Protein AF-A0A819VFR8-F1 (afdb_monomer_lite)

Structure (mmCIF, N/CA/C/O backbone):
data_AF-A0A819VFR8-F1
#
_entry.id   AF-A0A819VFR8-F1
#
loop_
_atom_site.group_PDB
_atom_site.id
_atom_site.type_symbol
_atom_site.label_atom_id
_atom_site.label_alt_id
_atom_site.label_comp_id
_atom_site.label_asym_id
_atom_site.label_entity_id
_atom_site.label_seq_id
_atom_site.pdbx_PDB_ins_code
_atom_site.Cartn_x
_atom_site.Cartn_y
_atom_site.Cartn_z
_atom_site.occupancy
_atom_site.B_iso_or_equiv
_atom_site.auth_seq_id
_atom_site.auth_comp_id
_atom_site.auth_asym_id
_atom_site.auth_atom_id
_atom_site.pdbx_PDB_model_num
ATOM 1 N N . MET A 1 1 ? 20.669 6.603 -33.323 1.00 50.25 1 MET A N 1
ATOM 2 C CA . MET A 1 1 ? 19.531 7.441 -32.879 1.00 50.25 1 MET A CA 1
ATOM 3 C C . MET A 1 1 ? 18.190 6.701 -32.951 1.00 50.25 1 MET A C 1
ATOM 5 O O . MET A 1 1 ? 17.526 6.634 -31.930 1.00 50.25 1 MET A O 1
ATOM 9 N N . ALA A 1 2 ? 17.820 6.056 -34.067 1.00 54.38 2 ALA A N 1
ATOM 10 C CA . ALA A 1 2 ? 16.527 5.357 -34.208 1.00 54.38 2 ALA A CA 1
ATOM 11 C C . ALA A 1 2 ? 16.283 4.180 -33.230 1.00 54.38 2 ALA A C 1
ATOM 13 O O . ALA A 1 2 ? 15.185 4.052 -32.701 1.00 54.38 2 ALA A O 1
ATOM 14 N N . MET A 1 3 ? 17.301 3.363 -32.922 1.00 46.06 3 MET A N 1
ATOM 15 C CA . MET A 1 3 ? 17.165 2.220 -31.996 1.00 46.06 3 MET A CA 1
ATOM 16 C C . MET A 1 3 ? 16.860 2.650 -30.550 1.00 46.06 3 MET A C 1
ATOM 18 O O . MET A 1 3 ? 16.042 2.022 -29.891 1.00 46.06 3 MET A O 1
ATOM 22 N N . LYS A 1 4 ? 17.452 3.760 -30.085 1.00 55.34 4 LYS A N 1
ATOM 23 C CA . LYS A 1 4 ? 17.203 4.309 -28.740 1.00 55.34 4 LYS A CA 1
ATOM 24 C C . LYS A 1 4 ? 15.800 4.914 -28.623 1.00 55.34 4 LYS A C 1
ATOM 26 O O . LYS A 1 4 ? 15.138 4.721 -27.615 1.00 55.34 4 LYS A O 1
ATOM 31 N N . VAL A 1 5 ? 15.322 5.594 -29.669 1.00 58.22 5 VAL A N 1
ATOM 32 C CA . VAL A 1 5 ? 13.949 6.133 -29.716 1.00 58.22 5 VAL A CA 1
ATOM 33 C C . VAL A 1 5 ? 12.922 5.002 -29.750 1.00 58.22 5 VAL A C 1
ATOM 35 O O . VAL A 1 5 ? 11.939 5.048 -29.019 1.00 58.22 5 VAL A O 1
ATOM 38 N N . TRP A 1 6 ? 13.168 3.957 -30.545 1.00 55.09 6 TRP A N 1
ATOM 39 C CA . TRP A 1 6 ? 12.298 2.782 -30.587 1.00 55.09 6 TRP A CA 1
ATOM 40 C C . TRP A 1 6 ? 12.265 2.046 -29.245 1.00 55.09 6 TRP A C 1
ATOM 42 O O . TRP A 1 6 ? 11.181 1.735 -28.768 1.00 55.09 6 TRP A O 1
ATOM 52 N N . GLN A 1 7 ? 13.418 1.852 -28.597 1.00 59.94 7 GLN A N 1
ATOM 53 C CA . GLN A 1 7 ? 13.489 1.275 -27.253 1.00 59.94 7 GLN A CA 1
ATOM 54 C C . GLN A 1 7 ? 12.722 2.108 -26.227 1.00 59.94 7 GLN A C 1
ATOM 56 O O . GLN A 1 7 ? 11.985 1.530 -25.446 1.00 59.94 7 GLN A O 1
ATOM 61 N N . LEU A 1 8 ? 12.823 3.440 -26.257 1.00 62.16 8 LEU A N 1
ATOM 62 C CA . LEU A 1 8 ? 12.088 4.311 -25.335 1.00 62.16 8 LEU A CA 1
ATOM 63 C C . LEU A 1 8 ? 10.571 4.261 -25.564 1.00 62.16 8 LEU A C 1
ATOM 65 O O . LEU A 1 8 ? 9.818 4.115 -24.608 1.00 62.16 8 LEU A O 1
ATOM 69 N N . VAL A 1 9 ? 10.107 4.330 -26.815 1.00 63.97 9 VAL A N 1
ATOM 70 C CA . VAL A 1 9 ? 8.666 4.297 -27.135 1.00 63.97 9 VAL A CA 1
ATOM 71 C C . VAL A 1 9 ? 8.066 2.908 -26.892 1.00 63.97 9 VAL A C 1
ATOM 73 O O . VAL A 1 9 ? 6.947 2.789 -26.390 1.00 63.97 9 VAL A O 1
ATOM 76 N N . PHE A 1 10 ? 8.804 1.849 -27.234 1.00 68.44 10 PHE A N 1
ATOM 77 C CA . PHE A 1 10 ? 8.409 0.471 -26.955 1.00 68.44 10 PHE A CA 1
ATOM 78 C C . PHE A 1 10 ? 8.369 0.216 -25.449 1.00 68.44 10 PHE A C 1
ATOM 80 O O . PHE A 1 10 ? 7.366 -0.285 -24.945 1.00 68.44 10 PHE A O 1
ATOM 87 N N . PHE A 1 11 ? 9.413 0.640 -24.732 1.00 71.19 11 PHE A N 1
ATOM 88 C CA . PHE A 1 11 ? 9.480 0.551 -23.281 1.00 71.19 11 PHE A CA 1
ATOM 89 C C . PHE A 1 11 ? 8.323 1.297 -22.627 1.00 71.19 11 PHE A C 1
ATOM 91 O O . PHE A 1 11 ? 7.649 0.698 -21.814 1.00 71.19 11 PHE A O 1
ATOM 98 N N . GLN A 1 12 ? 8.012 2.532 -23.028 1.00 71.44 12 GLN A N 1
ATOM 99 C CA . GLN A 1 12 ? 6.891 3.296 -22.461 1.00 71.44 12 GLN A CA 1
ATOM 100 C C . GLN A 1 12 ? 5.532 2.603 -22.612 1.00 71.44 12 GLN A C 1
ATOM 102 O O . GLN A 1 12 ? 4.697 2.647 -21.709 1.00 71.44 12 GLN A O 1
ATOM 107 N N . ARG A 1 13 ? 5.273 1.976 -23.766 1.00 73.19 13 ARG A N 1
ATOM 108 C CA . ARG A 1 13 ? 4.013 1.246 -23.976 1.00 73.19 13 ARG A CA 1
ATOM 109 C C . ARG A 1 13 ? 3.973 -0.055 -23.184 1.00 73.19 13 ARG A C 1
ATOM 111 O O . ARG A 1 13 ? 2.934 -0.372 -22.607 1.00 73.19 13 ARG A O 1
ATOM 118 N N . LEU A 1 14 ? 5.082 -0.792 -23.171 1.00 79.75 14 LEU A N 1
ATOM 119 C CA . LEU A 1 14 ? 5.189 -2.061 -22.463 1.00 79.75 14 LEU A CA 1
ATOM 120 C C . LEU A 1 14 ? 5.171 -1.854 -20.943 1.00 79.75 14 LEU A C 1
ATOM 122 O O . LEU A 1 14 ? 4.430 -2.545 -20.255 1.00 79.75 14 LEU A O 1
ATOM 126 N N . SER A 1 15 ? 5.907 -0.865 -20.433 1.00 83.12 15 SER A N 1
ATOM 127 C CA . SER A 1 15 ? 5.997 -0.537 -19.009 1.00 83.12 15 SER A CA 1
ATOM 128 C C . SER A 1 15 ? 4.632 -0.197 -18.439 1.00 83.12 15 SER A C 1
ATOM 130 O O . SER A 1 15 ? 4.258 -0.725 -17.404 1.00 83.12 15 SER A O 1
ATOM 132 N N . ARG A 1 16 ? 3.808 0.572 -19.160 1.00 86.38 16 ARG A N 1
ATOM 133 C CA . ARG A 1 16 ? 2.444 0.862 -18.706 1.00 86.38 16 ARG A CA 1
ATOM 134 C C . ARG A 1 16 ? 1.610 -0.406 -18.503 1.00 86.38 16 ARG A C 1
ATOM 136 O O . ARG A 1 16 ? 0.923 -0.525 -17.495 1.00 86.38 16 ARG A O 1
ATOM 143 N N . GLN A 1 17 ? 1.641 -1.343 -19.451 1.00 90.06 17 GLN A N 1
ATOM 144 C CA . GLN A 1 17 ? 0.874 -2.589 -19.335 1.00 90.06 17 GLN A CA 1
ATOM 145 C C . GLN A 1 17 ? 1.430 -3.491 -18.233 1.00 90.06 17 GLN A C 1
ATOM 147 O O . GLN A 1 17 ? 0.664 -4.037 -17.446 1.00 90.06 17 GLN A O 1
ATOM 152 N N . VAL A 1 18 ? 2.754 -3.612 -18.154 1.00 91.00 18 VAL A N 1
ATOM 153 C CA . VAL A 1 18 ? 3.428 -4.435 -17.148 1.00 91.00 18 VAL A CA 1
ATOM 154 C C . VAL A 1 18 ? 3.194 -3.877 -15.743 1.00 91.00 18 VAL A C 1
ATOM 156 O O . VAL A 1 18 ? 2.813 -4.639 -14.860 1.00 91.00 18 VAL A O 1
ATOM 159 N N . THR A 1 19 ? 3.310 -2.560 -15.546 1.00 94.12 19 THR A N 1
ATOM 160 C CA . THR A 1 19 ? 2.963 -1.894 -14.282 1.00 94.12 19 THR A CA 1
ATOM 161 C C . THR A 1 19 ? 1.523 -2.202 -13.897 1.00 94.12 19 THR A C 1
ATOM 163 O O . THR A 1 19 ? 1.293 -2.655 -12.783 1.00 94.12 19 THR A O 1
ATOM 166 N N . LEU A 1 20 ? 0.558 -2.042 -14.810 1.00 94.44 20 LEU A N 1
ATOM 167 C CA . LEU A 1 20 ? -0.847 -2.343 -14.514 1.00 94.44 20 LEU A CA 1
ATOM 168 C C . LEU A 1 20 ? -1.048 -3.789 -14.043 1.00 94.44 20 LEU A C 1
ATOM 170 O O . LEU A 1 20 ? -1.738 -4.014 -13.053 1.00 94.44 20 LEU A O 1
ATOM 174 N N . VAL A 1 21 ? -0.419 -4.763 -14.705 1.00 95.00 21 VAL A N 1
ATOM 175 C CA . VAL A 1 21 ? -0.504 -6.174 -14.299 1.00 95.00 21 VAL A CA 1
ATOM 176 C C . VAL A 1 21 ? 0.154 -6.400 -12.934 1.00 95.00 21 VAL A C 1
ATOM 178 O O . VAL A 1 21 ? -0.416 -7.094 -12.096 1.00 95.00 21 VAL A O 1
ATOM 181 N N . CYS A 1 22 ? 1.312 -5.793 -12.662 1.00 96.31 22 CYS A N 1
ATOM 182 C CA . CYS A 1 22 ? 1.944 -5.870 -11.343 1.00 96.31 22 CYS A CA 1
ATOM 183 C C . CYS A 1 22 ? 1.042 -5.304 -10.243 1.00 96.31 22 CYS A C 1
ATOM 185 O O . CYS A 1 22 ? 0.903 -5.925 -9.194 1.00 96.31 22 CYS A O 1
ATOM 187 N N . LEU A 1 23 ? 0.395 -4.164 -10.483 1.00 97.19 23 LEU A N 1
ATOM 188 C CA . LEU A 1 23 ? -0.517 -3.555 -9.516 1.00 97.19 23 LEU A CA 1
ATOM 189 C C . LEU A 1 23 ? -1.768 -4.412 -9.284 1.00 97.19 23 LEU A C 1
ATOM 191 O O . LEU A 1 23 ? -2.197 -4.577 -8.143 1.00 97.19 23 LEU A O 1
ATOM 195 N N . GLN A 1 24 ? -2.299 -5.043 -10.334 1.00 96.62 24 GLN A N 1
ATOM 196 C CA . GLN A 1 24 ? -3.375 -6.028 -10.206 1.00 96.62 24 GLN A CA 1
ATOM 197 C C . GLN A 1 24 ? -2.959 -7.225 -9.348 1.00 96.62 24 GLN A C 1
ATOM 199 O O . GLN A 1 24 ? -3.718 -7.617 -8.465 1.00 96.62 24 GLN A O 1
ATOM 204 N N . LEU A 1 25 ? -1.755 -7.770 -9.556 1.00 97.19 25 LEU A N 1
ATOM 205 C CA . LEU A 1 25 ? -1.227 -8.860 -8.729 1.00 97.19 25 LEU A CA 1
ATOM 206 C C . LEU A 1 25 ? -1.076 -8.434 -7.264 1.00 97.19 25 LEU A C 1
ATOM 208 O O . LEU A 1 25 ? -1.479 -9.173 -6.374 1.00 97.19 25 LEU A O 1
ATOM 212 N N . ILE A 1 26 ? -0.568 -7.230 -6.998 1.00 97.75 26 ILE A N 1
ATOM 213 C CA . ILE A 1 26 ? -0.445 -6.720 -5.624 1.00 97.75 26 ILE A CA 1
ATOM 214 C C . ILE A 1 26 ? -1.825 -6.563 -4.968 1.00 97.75 26 ILE A C 1
ATOM 216 O O . ILE A 1 26 ? -2.017 -6.936 -3.812 1.00 97.75 26 ILE A O 1
ATOM 220 N N . ASN A 1 27 ? -2.816 -6.047 -5.697 1.00 97.06 27 ASN A N 1
ATOM 221 C CA . ASN A 1 27 ? -4.179 -5.929 -5.178 1.00 97.06 27 ASN A CA 1
ATOM 222 C C . ASN A 1 27 ? -4.844 -7.299 -4.963 1.00 97.06 27 ASN A C 1
ATOM 224 O O . ASN A 1 27 ? -5.633 -7.442 -4.029 1.00 97.06 27 ASN A O 1
ATOM 228 N N . ALA A 1 28 ? -4.530 -8.303 -5.784 1.00 96.94 28 ALA A N 1
ATOM 229 C CA . ALA A 1 28 ? -4.951 -9.685 -5.565 1.00 96.94 28 ALA A CA 1
ATOM 230 C C . ALA A 1 28 ? -4.325 -10.258 -4.279 1.00 96.94 28 ALA A C 1
ATOM 232 O O . ALA A 1 28 ? -5.03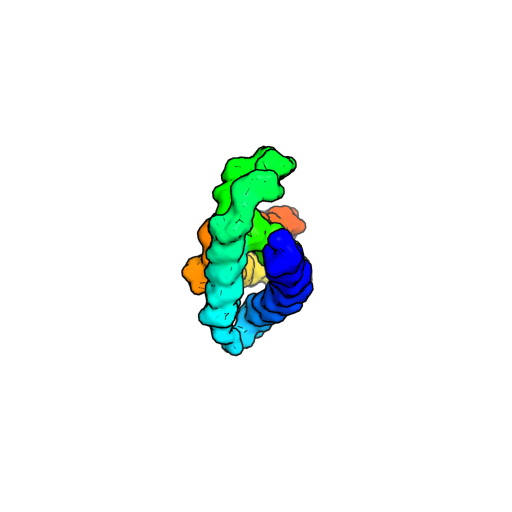4 -10.790 -3.426 1.00 96.94 28 ALA A O 1
ATOM 233 N N . GLU A 1 29 ? -3.025 -10.047 -4.060 1.00 97.19 29 GLU A N 1
ATOM 234 C CA . GLU A 1 29 ? -2.339 -10.467 -2.830 1.00 97.19 29 GLU A CA 1
ATOM 235 C C . GLU A 1 29 ? -2.929 -9.808 -1.573 1.00 97.19 29 GLU A C 1
ATOM 237 O O . GLU A 1 29 ? -3.140 -10.472 -0.561 1.00 97.19 29 GLU A O 1
ATOM 242 N N . ARG A 1 30 ? -3.281 -8.515 -1.633 1.00 96.81 30 ARG A N 1
ATOM 243 C CA . ARG A 1 30 ? -3.981 -7.807 -0.538 1.00 96.81 30 ARG A CA 1
ATOM 244 C C . ARG A 1 30 ? -5.355 -8.388 -0.204 1.00 96.81 30 ARG A C 1
ATOM 246 O O . ARG A 1 30 ? -5.880 -8.145 0.883 1.00 96.81 30 ARG A O 1
ATOM 253 N N . GLN A 1 31 ? -5.947 -9.120 -1.140 1.00 95.31 31 GLN A N 1
ATOM 254 C CA . GLN A 1 31 ? -7.203 -9.847 -0.968 1.00 95.31 31 GLN A CA 1
ATOM 255 C C . GLN A 1 31 ? -6.970 -11.313 -0.564 1.00 95.31 31 GLN A C 1
ATOM 257 O O . GLN A 1 31 ? -7.913 -12.099 -0.550 1.00 95.31 31 GLN A O 1
ATOM 262 N N . ASN A 1 32 ? -5.743 -11.655 -0.152 1.00 94.81 32 ASN A N 1
ATOM 263 C CA . ASN A 1 32 ? -5.293 -12.992 0.240 1.00 94.81 32 ASN A CA 1
ATOM 264 C C . ASN A 1 32 ? -5.232 -14.003 -0.916 1.00 94.81 32 ASN A C 1
ATOM 266 O O . ASN A 1 32 ? -5.263 -15.213 -0.680 1.00 94.81 32 ASN A O 1
ATOM 270 N N . GLU A 1 33 ? -5.125 -13.541 -2.165 1.00 96.50 33 GLU A N 1
ATOM 271 C CA . GLU A 1 33 ? -4.833 -14.434 -3.286 1.00 96.50 33 GLU A CA 1
ATOM 272 C C . GLU A 1 33 ? -3.347 -14.807 -3.315 1.00 96.50 33 GLU A C 1
ATOM 274 O O . GLU A 1 33 ? -2.463 -13.984 -3.069 1.00 96.50 33 GLU A O 1
ATOM 279 N N . VAL A 1 34 ? -3.055 -16.066 -3.650 1.00 94.00 34 VAL A N 1
ATOM 280 C CA . VAL A 1 34 ? -1.675 -16.531 -3.814 1.00 94.00 34 VAL A CA 1
ATOM 281 C C . VAL A 1 34 ? -1.145 -16.044 -5.157 1.00 94.00 34 VAL A C 1
ATOM 283 O O . VAL A 1 34 ? -1.625 -16.464 -6.210 1.00 94.00 34 VAL A O 1
ATOM 286 N N . ILE A 1 35 ? -0.118 -15.199 -5.118 1.00 95.31 35 ILE A N 1
ATOM 287 C CA . ILE A 1 35 ? 0.542 -14.669 -6.312 1.00 95.31 35 ILE A CA 1
ATOM 288 C C . ILE A 1 35 ? 1.994 -15.131 -6.416 1.00 95.31 35 ILE A C 1
ATOM 290 O O . ILE A 1 35 ? 2.628 -15.527 -5.439 1.00 95.31 35 ILE A O 1
ATOM 294 N N . ASN A 1 36 ? 2.551 -15.034 -7.621 1.00 93.12 36 ASN A N 1
ATOM 295 C CA . ASN A 1 36 ? 3.980 -15.210 -7.829 1.00 93.12 36 ASN A CA 1
ATOM 296 C C . ASN A 1 36 ? 4.709 -13.865 -7.659 1.00 93.12 36 ASN A C 1
ATOM 298 O O . ASN A 1 36 ? 4.860 -13.102 -8.616 1.00 93.12 36 ASN A O 1
ATOM 302 N N . THR A 1 37 ? 5.179 -13.592 -6.442 1.00 93.75 37 THR A N 1
ATOM 303 C CA . THR A 1 37 ? 5.899 -12.355 -6.085 1.00 93.75 3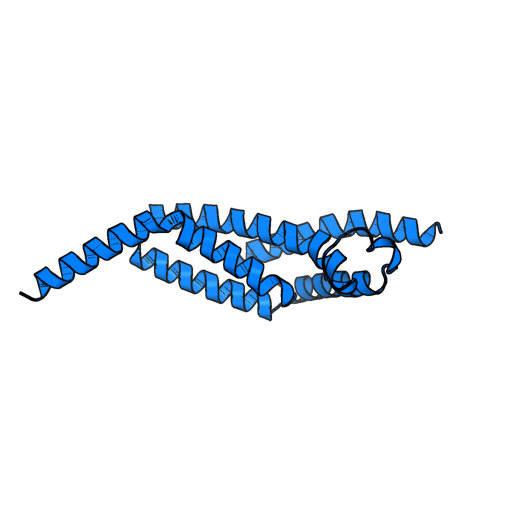7 THR A CA 1
ATOM 304 C C . THR A 1 37 ? 7.215 -12.176 -6.850 1.00 93.75 37 THR A C 1
ATOM 306 O O . THR A 1 37 ? 7.658 -11.045 -7.064 1.00 93.75 37 THR A O 1
ATOM 309 N N . GLN A 1 38 ? 7.808 -13.264 -7.359 1.00 94.31 38 GLN A N 1
ATOM 310 C CA . GLN A 1 38 ? 9.017 -13.210 -8.185 1.00 94.31 38 GLN A CA 1
ATOM 311 C C . GLN A 1 38 ? 8.784 -12.434 -9.488 1.00 94.31 38 GLN A C 1
ATOM 313 O O . GLN A 1 38 ? 9.690 -11.744 -9.952 1.00 94.31 38 GLN A O 1
ATOM 318 N N . LEU A 1 39 ? 7.576 -12.502 -10.063 1.00 93.00 39 LEU A N 1
ATOM 319 C CA . LEU A 1 39 ? 7.239 -11.747 -11.274 1.00 93.00 39 LEU A CA 1
ATOM 320 C C . LEU A 1 39 ? 7.294 -10.239 -11.019 1.00 93.00 39 LEU A C 1
ATOM 322 O O . LEU A 1 39 ? 7.833 -9.497 -11.835 1.00 93.00 39 LEU A O 1
ATOM 326 N N . ILE A 1 40 ? 6.787 -9.794 -9.867 1.00 95.75 40 ILE A N 1
ATOM 327 C CA . ILE A 1 40 ? 6.830 -8.382 -9.480 1.00 95.75 40 ILE A CA 1
ATOM 328 C C . ILE A 1 40 ? 8.284 -7.961 -9.254 1.00 95.75 40 ILE A C 1
ATOM 330 O O . ILE A 1 40 ? 8.728 -6.975 -9.836 1.00 95.75 40 ILE A O 1
ATOM 334 N N . SER A 1 41 ? 9.051 -8.748 -8.495 1.00 94.94 41 SER A N 1
ATOM 335 C CA . SER A 1 41 ? 10.466 -8.464 -8.223 1.00 94.94 41 SER A CA 1
ATOM 336 C C . SER A 1 41 ? 11.296 -8.314 -9.508 1.00 94.94 41 SER A C 1
ATOM 338 O O . SER A 1 41 ? 12.070 -7.366 -9.636 1.00 94.94 41 SER A O 1
ATOM 340 N N . GLN A 1 42 ? 11.085 -9.180 -10.507 1.00 92.31 42 GLN A N 1
ATOM 341 C CA . GLN A 1 42 ? 11.769 -9.091 -11.805 1.00 92.31 42 GLN A CA 1
ATOM 342 C C . GLN A 1 42 ? 11.429 -7.808 -12.570 1.00 92.31 42 GLN A C 1
ATOM 344 O O . GLN A 1 42 ? 12.313 -7.193 -13.168 1.00 92.31 42 GLN A O 1
ATOM 349 N N . VAL A 1 43 ? 10.164 -7.387 -12.544 1.00 92.31 43 VAL A N 1
ATOM 350 C CA . VAL A 1 43 ? 9.736 -6.130 -13.170 1.00 92.31 43 VAL A CA 1
ATOM 351 C C . VAL A 1 43 ? 10.364 -4.933 -12.460 1.00 92.31 43 VAL A C 1
ATOM 353 O O . VAL A 1 43 ? 10.907 -4.050 -13.125 1.00 92.31 43 VAL A O 1
ATOM 356 N N . ILE A 1 44 ? 10.348 -4.922 -11.124 1.00 92.94 44 ILE A N 1
ATOM 357 C CA . ILE A 1 44 ? 10.972 -3.855 -10.334 1.00 92.94 44 ILE A CA 1
ATOM 358 C C . ILE A 1 44 ? 12.467 -3.759 -10.640 1.00 92.94 44 ILE A C 1
ATOM 360 O O . ILE A 1 44 ? 12.959 -2.666 -10.928 1.00 92.94 44 ILE A O 1
ATOM 364 N N . GLN A 1 45 ? 13.175 -4.891 -10.666 1.00 90.94 45 GLN A N 1
ATOM 365 C CA . GLN A 1 45 ? 14.593 -4.915 -11.014 1.00 90.94 45 GLN A CA 1
ATOM 366 C C . GLN A 1 45 ? 14.833 -4.389 -12.435 1.00 90.94 45 GLN A C 1
ATOM 368 O O . GLN A 1 45 ? 15.730 -3.577 -12.644 1.00 90.94 45 GLN A O 1
ATOM 373 N N . SER A 1 46 ? 13.983 -4.761 -13.399 1.00 89.62 46 SER A N 1
ATOM 374 C CA . SER A 1 46 ? 14.082 -4.254 -14.770 1.00 89.62 46 SER A CA 1
ATOM 375 C C . SER A 1 46 ? 13.934 -2.731 -14.850 1.00 89.62 46 SER A C 1
ATOM 377 O O . SER A 1 46 ? 14.634 -2.109 -15.649 1.00 89.62 46 SER A O 1
ATOM 379 N N . TYR A 1 47 ? 13.057 -2.113 -14.051 1.00 88.94 47 TYR A N 1
ATOM 380 C CA . TYR A 1 47 ? 12.921 -0.652 -14.012 1.00 88.94 47 TYR A CA 1
ATOM 381 C C . TYR A 1 47 ? 14.152 0.042 -13.433 1.00 88.94 47 TYR A C 1
ATOM 383 O O . TYR A 1 47 ? 14.570 1.075 -13.960 1.00 88.94 47 TYR A O 1
ATOM 391 N N . ILE A 1 48 ? 14.761 -0.543 -12.405 1.00 87.25 48 ILE A N 1
ATOM 392 C CA . ILE A 1 48 ? 15.994 -0.032 -11.799 1.00 87.25 48 ILE A CA 1
ATOM 393 C C . ILE A 1 48 ? 17.162 -0.139 -12.791 1.00 87.25 48 ILE A C 1
ATOM 395 O O . ILE A 1 48 ? 17.864 0.845 -13.036 1.00 87.25 48 ILE A O 1
ATOM 399 N N . ASP A 1 49 ? 17.332 -1.304 -13.421 1.00 86.31 49 ASP A N 1
ATOM 400 C CA . ASP A 1 49 ? 18.391 -1.558 -14.404 1.00 86.31 49 ASP A CA 1
ATOM 401 C C . ASP A 1 49 ? 18.291 -0.586 -15.586 1.00 86.31 49 ASP A C 1
ATOM 403 O O . ASP A 1 49 ? 19.285 0.006 -16.013 1.00 86.31 49 ASP A O 1
ATOM 407 N N . LEU A 1 50 ? 17.074 -0.346 -16.081 1.00 83.12 50 LEU A N 1
ATOM 408 C CA . LEU A 1 50 ? 16.843 0.618 -17.153 1.00 83.12 50 LEU A CA 1
ATOM 409 C C . LEU A 1 50 ? 17.196 2.048 -16.742 1.00 83.12 50 LEU A C 1
ATOM 411 O O . LEU A 1 50 ? 17.769 2.771 -17.561 1.00 83.12 50 LEU A O 1
ATOM 415 N N . GLY A 1 51 ? 16.939 2.437 -15.490 1.00 82.31 51 GLY A N 1
ATOM 416 C CA . GLY A 1 51 ? 17.364 3.728 -14.949 1.00 82.31 51 GLY A CA 1
ATOM 417 C C . GLY A 1 51 ? 18.883 3.931 -14.992 1.00 82.31 51 GLY A C 1
ATOM 418 O O . GLY A 1 51 ? 19.339 5.028 -15.305 1.00 82.31 51 GLY A O 1
ATOM 419 N N . PHE A 1 52 ? 19.681 2.879 -14.772 1.00 76.56 52 PHE A N 1
ATOM 420 C CA . PHE A 1 52 ? 21.144 2.948 -14.924 1.00 76.56 52 PHE A CA 1
ATOM 421 C C . PHE A 1 52 ? 21.595 3.094 -16.384 1.00 76.56 52 PHE A C 1
ATOM 423 O O . PHE A 1 52 ? 22.632 3.699 -16.654 1.00 76.56 52 PHE A O 1
ATOM 430 N N . THR A 1 53 ? 20.838 2.533 -17.332 1.00 70.56 53 THR A N 1
ATOM 431 C CA . THR A 1 53 ? 21.170 2.602 -18.769 1.00 70.56 53 THR A CA 1
ATOM 432 C C . THR A 1 53 ? 20.705 3.889 -19.458 1.00 70.56 53 THR A C 1
ATOM 434 O O . THR A 1 53 ? 21.181 4.215 -20.552 1.00 70.56 53 THR A O 1
ATOM 437 N N . ALA A 1 54 ? 19.778 4.630 -18.844 1.00 66.12 54 ALA A N 1
ATOM 438 C CA . ALA A 1 54 ? 19.308 5.913 -19.349 1.00 66.12 54 ALA A CA 1
ATOM 439 C C . ALA A 1 54 ? 20.419 6.975 -19.220 1.00 66.12 54 ALA A C 1
ATOM 441 O O . ALA A 1 54 ? 21.079 7.078 -18.189 1.00 66.12 54 ALA A O 1
ATOM 442 N N . ASN A 1 55 ? 20.668 7.764 -20.277 1.00 57.41 55 ASN A N 1
ATOM 443 C CA . ASN A 1 55 ? 21.767 8.740 -20.248 1.00 57.41 55 ASN A CA 1
ATOM 444 C C . ASN A 1 55 ? 21.533 9.789 -19.137 1.00 57.41 55 ASN A C 1
ATOM 446 O O . ASN A 1 55 ? 20.430 10.336 -19.064 1.00 57.41 55 ASN A O 1
ATOM 450 N N . PRO A 1 56 ? 22.569 10.163 -18.362 1.00 56.69 56 PRO A N 1
ATOM 451 C CA . PRO A 1 56 ? 22.462 11.164 -17.295 1.00 56.69 56 PRO A CA 1
ATOM 452 C C . PRO A 1 56 ? 21.922 12.525 -17.762 1.00 56.69 56 PRO A C 1
ATOM 454 O O . PRO A 1 56 ? 21.212 13.191 -17.019 1.00 56.69 56 PRO A O 1
ATOM 457 N N . SER A 1 57 ? 22.180 12.906 -19.018 1.00 55.81 57 SER A N 1
ATOM 458 C CA . SER A 1 57 ? 21.769 14.195 -19.593 1.00 55.81 57 SER A CA 1
ATOM 459 C C . SER A 1 57 ? 20.261 14.350 -19.824 1.00 55.81 57 SER A C 1
ATOM 461 O O . SER A 1 57 ? 19.792 15.460 -20.051 1.00 55.81 57 SER A O 1
ATOM 463 N N . VAL A 1 58 ? 19.477 13.265 -19.775 1.00 53.53 58 VAL A N 1
ATOM 464 C CA . VAL A 1 58 ? 18.004 13.342 -19.873 1.00 53.53 58 VAL A CA 1
ATOM 465 C C . VAL A 1 58 ? 17.370 13.639 -18.505 1.00 53.53 58 VAL A C 1
ATOM 467 O O . VAL A 1 58 ? 16.208 14.029 -18.434 1.00 53.53 58 VAL A O 1
ATOM 470 N N . LEU A 1 59 ? 18.135 13.475 -17.421 1.00 52.41 59 LEU A N 1
ATOM 471 C CA . LEU A 1 59 ? 17.659 13.529 -16.037 1.00 52.41 59 LEU A CA 1
ATOM 472 C C . LEU A 1 59 ? 18.009 14.850 -15.329 1.00 52.41 59 LEU A C 1
ATOM 474 O O . LEU A 1 59 ? 17.556 15.079 -14.213 1.00 52.41 59 LEU A O 1
ATOM 478 N N . GLU A 1 60 ? 18.756 15.744 -15.985 1.00 52.69 60 GLU A N 1
ATOM 479 C CA . GLU A 1 60 ? 19.188 17.038 -15.426 1.00 52.69 60 GLU A CA 1
ATOM 480 C C . GLU A 1 60 ? 18.040 18.043 -15.210 1.00 52.69 60 GLU A C 1
ATOM 482 O O . GLU A 1 60 ? 18.221 19.042 -14.519 1.00 52.69 60 GLU A O 1
ATOM 487 N N . ASN A 1 61 ? 16.841 17.783 -15.744 1.00 53.12 61 ASN A N 1
ATOM 488 C CA . ASN A 1 61 ? 15.716 18.720 -15.654 1.00 53.12 61 ASN A CA 1
ATOM 489 C C . ASN A 1 61 ? 14.859 18.577 -14.383 1.00 53.12 61 ASN A C 1
ATOM 491 O O . ASN A 1 61 ? 14.029 19.449 -14.130 1.00 53.12 61 ASN A O 1
ATOM 495 N N . ASN A 1 62 ? 15.049 17.530 -13.568 1.00 51.81 62 ASN A N 1
ATOM 496 C CA . ASN A 1 62 ? 14.277 17.334 -12.338 1.00 51.81 62 ASN A CA 1
ATOM 497 C C . ASN A 1 62 ? 15.161 17.538 -11.103 1.00 51.81 62 ASN A C 1
ATOM 499 O O . ASN A 1 62 ? 16.005 16.719 -10.755 1.00 51.81 62 ASN A O 1
ATOM 503 N N . HIS A 1 63 ? 14.933 18.671 -10.444 1.00 48.16 63 HIS A N 1
ATOM 504 C CA . HIS A 1 63 ? 15.683 19.253 -9.331 1.00 48.16 63 HIS A CA 1
ATOM 505 C C . HIS A 1 63 ? 15.528 18.484 -7.998 1.00 48.16 63 HIS A C 1
ATOM 507 O O . HIS A 1 63 ? 15.213 19.065 -6.958 1.00 48.16 63 HIS A O 1
ATOM 513 N N . GLN A 1 64 ? 15.743 17.168 -8.001 1.00 53.16 64 GLN A N 1
ATOM 514 C CA . GLN A 1 64 ? 15.719 16.352 -6.792 1.00 53.16 64 GLN A CA 1
ATOM 515 C C . GLN A 1 64 ? 16.861 15.339 -6.814 1.00 53.16 64 GLN A C 1
ATOM 517 O O . GLN A 1 64 ? 17.126 14.718 -7.838 1.00 53.16 64 GLN A O 1
ATOM 522 N N . ILE A 1 65 ? 17.535 15.177 -5.671 1.00 54.38 65 ILE A N 1
ATOM 523 C CA . ILE A 1 65 ? 18.636 14.230 -5.438 1.00 54.38 65 ILE A CA 1
ATOM 524 C C . ILE A 1 65 ? 18.062 12.800 -5.446 1.00 54.38 65 ILE A C 1
ATOM 526 O O . ILE A 1 65 ? 17.989 12.123 -4.426 1.00 54.38 65 ILE A O 1
ATOM 530 N N . THR A 1 66 ? 17.570 12.357 -6.596 1.00 60.56 66 THR A N 1
ATOM 531 C CA . THR A 1 66 ? 17.153 10.982 -6.849 1.00 60.56 66 THR A CA 1
ATOM 532 C C . THR A 1 66 ? 18.218 10.383 -7.748 1.00 60.56 66 THR A C 1
ATOM 534 O O . THR A 1 66 ? 18.545 10.954 -8.787 1.00 60.56 66 THR A O 1
ATOM 537 N N . SER A 1 67 ? 18.814 9.259 -7.338 1.00 69.25 67 SER A N 1
ATOM 538 C CA . SER A 1 67 ? 19.794 8.575 -8.182 1.00 69.25 67 SER A CA 1
ATOM 539 C C . SER A 1 67 ? 19.169 8.296 -9.555 1.00 69.25 67 SER A C 1
ATOM 541 O O . SER A 1 67 ? 18.049 7.777 -9.571 1.00 69.25 67 SER A O 1
ATOM 543 N N . PRO A 1 68 ? 19.873 8.545 -10.674 1.00 68.06 68 PRO A N 1
ATOM 544 C CA . PRO A 1 68 ? 19.391 8.265 -12.030 1.00 68.06 68 PRO A CA 1
ATOM 545 C C . PRO A 1 68 ? 18.727 6.891 -12.207 1.00 68.06 68 PRO A C 1
ATOM 547 O O . PRO A 1 68 ? 17.731 6.752 -12.911 1.00 68.06 68 PRO A O 1
ATOM 550 N N . ALA A 1 69 ? 19.239 5.897 -11.478 1.00 72.94 69 ALA A N 1
ATOM 551 C CA . ALA A 1 69 ? 18.719 4.537 -11.411 1.00 72.94 69 ALA A CA 1
ATOM 552 C C . ALA A 1 69 ? 17.253 4.421 -10.967 1.00 72.94 69 ALA A C 1
ATOM 554 O O . ALA A 1 69 ? 16.530 3.550 -11.436 1.00 72.94 69 ALA A O 1
ATOM 555 N N . LEU A 1 70 ? 16.805 5.283 -10.055 1.00 86.38 70 LEU A N 1
ATOM 556 C CA . LEU A 1 70 ? 15.486 5.166 -9.437 1.00 86.38 70 LEU A CA 1
ATOM 557 C C . LEU A 1 70 ? 14.421 5.990 -10.148 1.00 86.38 70 LEU A C 1
ATOM 559 O O . LEU A 1 70 ? 13.246 5.742 -9.915 1.00 86.38 70 LEU A O 1
ATOM 563 N N . THR A 1 71 ? 14.787 6.921 -11.031 1.00 85.88 71 THR A N 1
ATOM 564 C CA . THR A 1 71 ? 13.807 7.779 -11.711 1.00 85.88 71 THR A CA 1
ATOM 565 C C . THR A 1 71 ? 12.785 6.958 -12.497 1.00 85.88 71 THR A C 1
ATOM 567 O O . THR A 1 71 ? 11.589 7.167 -12.347 1.00 85.88 71 THR A O 1
ATOM 570 N N . ILE A 1 72 ? 13.227 5.945 -13.252 1.00 86.81 72 ILE A N 1
ATOM 571 C CA . ILE A 1 72 ? 12.311 5.081 -14.015 1.00 86.81 72 ILE A CA 1
ATOM 572 C C . ILE A 1 72 ? 11.391 4.281 -13.087 1.00 86.81 72 ILE A C 1
ATOM 574 O O . ILE A 1 72 ? 10.190 4.213 -13.328 1.00 86.81 72 ILE A O 1
ATOM 578 N N . TYR A 1 73 ? 11.930 3.705 -12.012 1.00 91.56 73 TYR A N 1
ATOM 579 C CA . TYR A 1 73 ? 11.120 3.004 -11.015 1.00 91.56 73 TYR A CA 1
ATOM 580 C C . TYR A 1 73 ? 10.062 3.925 -10.391 1.00 91.56 73 TYR A C 1
ATOM 582 O O . TYR A 1 73 ? 8.895 3.548 -10.281 1.00 91.56 73 TYR A O 1
ATOM 590 N N . LYS A 1 74 ? 10.452 5.146 -10.018 1.00 91.88 74 LYS A N 1
ATOM 591 C CA . LYS A 1 74 ? 9.546 6.097 -9.379 1.00 91.88 74 LYS A CA 1
ATOM 592 C C . LYS A 1 74 ? 8.432 6.560 -10.314 1.00 91.88 74 LYS A C 1
ATOM 594 O O . LYS A 1 74 ? 7.261 6.467 -9.951 1.00 91.88 74 LYS A O 1
ATOM 599 N N . ASP A 1 75 ? 8.800 6.964 -11.526 1.00 88.25 75 ASP A N 1
ATOM 600 C CA . ASP A 1 75 ? 7.883 7.554 -12.503 1.00 88.25 75 ASP A CA 1
ATOM 601 C C . ASP A 1 75 ? 6.929 6.518 -13.122 1.00 88.25 75 ASP A C 1
ATOM 603 O O . ASP A 1 75 ? 5.775 6.824 -13.415 1.00 88.25 75 ASP A O 1
ATOM 607 N N . TYR A 1 76 ? 7.396 5.285 -13.355 1.00 89.31 76 TYR A N 1
ATOM 608 C CA . TYR A 1 76 ? 6.607 4.262 -14.059 1.00 89.31 76 TYR A CA 1
ATOM 609 C C . TYR A 1 76 ? 5.943 3.240 -13.137 1.00 89.31 76 TYR A C 1
ATOM 611 O O . TYR A 1 76 ? 5.117 2.461 -13.618 1.00 89.31 76 TYR A O 1
ATOM 619 N N . PHE A 1 77 ? 6.293 3.204 -11.849 1.00 94.50 77 PHE A N 1
ATOM 620 C CA . PHE A 1 77 ? 5.734 2.242 -10.902 1.00 94.50 77 PHE A CA 1
ATOM 621 C C . PHE A 1 77 ? 5.335 2.875 -9.567 1.00 94.50 77 PHE A C 1
ATOM 623 O O . PHE A 1 77 ? 4.161 2.800 -9.213 1.00 94.50 77 PHE A O 1
ATOM 630 N N . GLU A 1 78 ? 6.274 3.483 -8.829 1.00 96.00 78 GLU A N 1
ATOM 631 C CA . GLU A 1 78 ? 6.048 3.905 -7.432 1.00 96.00 78 GLU A CA 1
ATOM 632 C C . GLU A 1 78 ? 4.868 4.872 -7.300 1.00 96.00 78 GLU A C 1
ATOM 634 O O . GLU A 1 78 ? 4.011 4.678 -6.439 1.00 96.00 78 GLU A O 1
ATOM 639 N N . GLU A 1 79 ? 4.781 5.879 -8.173 1.00 94.88 79 GLU A N 1
ATOM 640 C CA . GLU A 1 79 ? 3.698 6.861 -8.113 1.00 94.88 79 GLU A CA 1
ATOM 641 C C . GLU A 1 79 ? 2.321 6.198 -8.276 1.00 94.88 79 GLU A C 1
ATOM 643 O O . GLU A 1 79 ? 1.421 6.405 -7.455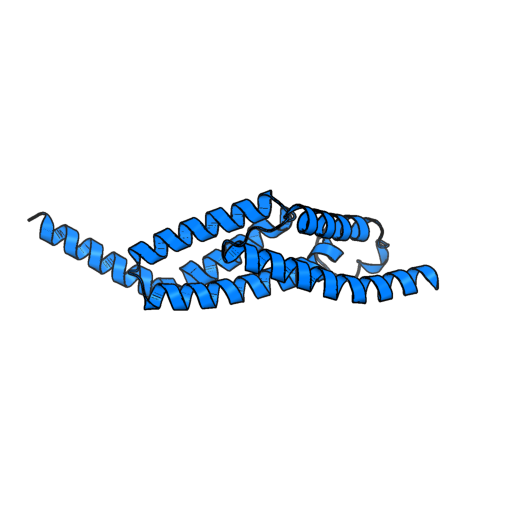 1.00 94.88 79 GLU A O 1
ATOM 648 N N . GLN A 1 80 ? 2.161 5.354 -9.299 1.00 96.50 80 GLN A N 1
ATOM 649 C CA . GLN A 1 80 ? 0.897 4.662 -9.547 1.00 96.50 80 GLN A CA 1
ATOM 650 C C . GLN A 1 80 ? 0.587 3.648 -8.435 1.00 96.50 80 GLN A C 1
ATOM 652 O O . GLN A 1 80 ? -0.556 3.554 -7.985 1.00 96.50 80 GLN A O 1
ATOM 657 N N . PHE A 1 81 ? 1.604 2.942 -7.938 1.00 98.19 81 PHE A N 1
ATOM 658 C CA . PHE A 1 81 ? 1.484 2.023 -6.811 1.00 98.19 81 PHE A CA 1
ATOM 659 C C . PHE A 1 81 ? 0.943 2.717 -5.555 1.00 98.19 81 PHE A C 1
ATOM 661 O O . PHE A 1 81 ? 0.002 2.218 -4.932 1.00 98.19 81 PHE A O 1
ATOM 668 N N . LEU A 1 82 ? 1.483 3.884 -5.195 1.00 98.50 82 LEU A N 1
ATOM 669 C CA . LEU A 1 82 ? 1.025 4.649 -4.033 1.00 98.50 82 LEU A CA 1
ATOM 670 C C . LEU A 1 82 ? -0.410 5.162 -4.218 1.00 98.50 82 LEU A C 1
ATOM 672 O O . LEU A 1 82 ? -1.206 5.117 -3.277 1.00 98.50 82 LEU A O 1
ATOM 676 N N . GLN A 1 83 ? -0.770 5.604 -5.427 1.00 98.06 83 GLN A N 1
ATOM 677 C CA . GLN A 1 83 ? -2.132 6.045 -5.741 1.00 98.06 83 GLN A CA 1
ATOM 678 C C . GLN A 1 83 ? -3.153 4.907 -5.606 1.00 98.06 83 GLN A C 1
ATOM 680 O O . GLN A 1 83 ? -4.176 5.081 -4.936 1.00 98.06 83 GLN A O 1
ATOM 685 N N . GLU A 1 84 ? -2.869 3.737 -6.179 1.00 97.94 84 GLU A N 1
ATOM 686 C CA . GLU A 1 84 ? -3.751 2.571 -6.063 1.00 97.94 84 GLU A CA 1
ATOM 687 C C . GLU A 1 84 ? -3.834 2.062 -4.621 1.00 97.94 84 GLU A C 1
ATOM 689 O O . GLU A 1 84 ? -4.923 1.767 -4.132 1.00 97.94 84 GLU A O 1
ATOM 694 N N . THR A 1 85 ? -2.713 2.054 -3.896 1.00 98.44 85 THR A N 1
ATOM 695 C CA . THR A 1 85 ? -2.674 1.674 -2.476 1.00 98.44 85 THR A CA 1
ATOM 696 C C . THR A 1 85 ? -3.542 2.589 -1.618 1.00 98.44 85 THR A C 1
ATOM 698 O O . THR A 1 85 ? -4.339 2.122 -0.802 1.00 98.44 85 THR A O 1
ATOM 701 N N . LYS A 1 86 ? -3.451 3.903 -1.841 1.00 98.50 86 LYS A N 1
ATOM 702 C CA . LYS A 1 86 ? -4.298 4.890 -1.169 1.00 98.50 86 LYS A CA 1
ATOM 703 C C . LYS A 1 86 ? -5.780 4.631 -1.432 1.00 98.50 86 LYS A C 1
ATOM 705 O O . LYS A 1 86 ? -6.591 4.713 -0.511 1.00 98.50 86 LYS A O 1
ATOM 710 N N . GLN A 1 87 ? -6.152 4.338 -2.679 1.00 98.25 87 GLN A N 1
ATOM 711 C CA . GLN A 1 87 ? -7.540 4.042 -3.034 1.00 98.25 87 GLN A CA 1
ATOM 712 C C . GLN A 1 87 ? -8.024 2.736 -2.393 1.00 98.25 87 GLN A C 1
ATOM 714 O O . GLN A 1 87 ? -9.121 2.712 -1.832 1.00 98.25 87 GLN A O 1
ATOM 719 N N . PHE A 1 88 ? -7.202 1.687 -2.428 1.00 98.38 88 PHE A N 1
ATOM 720 C CA . PHE A 1 88 ? -7.496 0.400 -1.806 1.00 98.38 88 PHE A CA 1
ATOM 721 C C . PHE A 1 88 ? -7.799 0.560 -0.312 1.00 98.38 88 PHE A C 1
ATOM 723 O O . PHE A 1 88 ? -8.875 0.173 0.150 1.00 98.38 88 P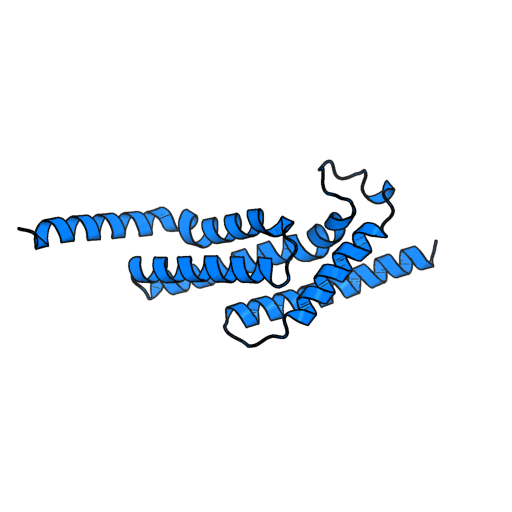HE A O 1
ATOM 730 N N . TYR A 1 89 ? -6.901 1.204 0.440 1.00 98.44 89 TYR A N 1
ATOM 731 C CA . TYR A 1 89 ? -7.082 1.354 1.882 1.00 98.44 89 TYR A CA 1
ATOM 732 C C . TYR A 1 89 ? -8.201 2.322 2.260 1.00 98.44 89 TYR A C 1
ATOM 734 O O . TYR A 1 89 ? -8.830 2.113 3.290 1.00 98.44 89 TYR A O 1
ATOM 742 N N . ARG A 1 90 ? -8.540 3.308 1.418 1.00 97.88 90 ARG A N 1
ATOM 743 C CA . ARG A 1 90 ? -9.731 4.148 1.641 1.00 97.88 90 ARG A CA 1
ATOM 744 C C . ARG A 1 90 ? -11.016 3.328 1.610 1.00 97.88 90 ARG A C 1
ATOM 746 O O . ARG A 1 90 ? -11.872 3.494 2.474 1.00 97.88 90 ARG A O 1
ATOM 753 N N . LEU A 1 91 ? -11.147 2.442 0.623 1.00 97.31 91 LEU A N 1
ATOM 754 C CA . LEU A 1 91 ? -12.308 1.559 0.507 1.00 97.31 91 LEU A CA 1
ATOM 755 C C . LEU A 1 91 ? -12.334 0.533 1.645 1.00 97.31 91 LEU A C 1
ATOM 757 O O . LEU A 1 91 ? -13.383 0.326 2.255 1.00 97.31 91 LEU A O 1
ATOM 761 N N . LYS A 1 92 ? -11.177 -0.060 1.971 1.00 96.81 92 LYS A N 1
ATOM 762 C CA . LYS A 1 92 ? -11.046 -1.013 3.082 1.00 96.81 92 LYS A CA 1
ATOM 763 C C . LYS A 1 92 ? -11.399 -0.363 4.423 1.00 96.81 92 LYS A C 1
A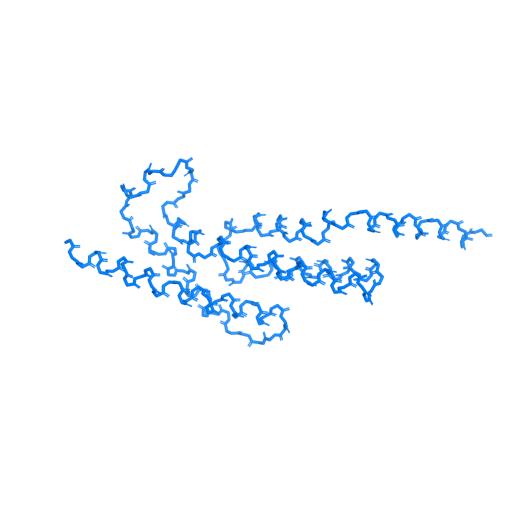TOM 765 O O . LYS A 1 92 ? -12.187 -0.935 5.166 1.00 96.81 92 LYS A O 1
ATOM 770 N N . ALA A 1 93 ? -10.896 0.839 4.707 1.00 96.38 93 ALA A N 1
ATOM 771 C CA . ALA A 1 93 ? -11.182 1.555 5.948 1.00 96.38 93 ALA A CA 1
ATOM 772 C C . ALA A 1 93 ? -12.669 1.882 6.101 1.00 96.38 93 ALA A C 1
ATOM 774 O O . ALA A 1 93 ? -13.259 1.589 7.138 1.00 96.38 93 ALA A O 1
ATOM 775 N N . ALA A 1 94 ? -13.292 2.415 5.043 1.00 94.81 94 ALA A N 1
ATOM 776 C CA . ALA A 1 94 ? -14.724 2.698 5.035 1.00 94.81 94 ALA A CA 1
ATOM 777 C C . ALA A 1 94 ? -15.562 1.434 5.283 1.00 94.81 94 ALA A C 1
ATOM 779 O O . ALA A 1 94 ? -16.559 1.486 6.001 1.00 94.81 94 ALA A O 1
ATOM 780 N N . ASN A 1 95 ? -15.150 0.293 4.719 1.00 95.00 95 ASN A N 1
ATOM 781 C CA . ASN A 1 95 ? -15.812 -0.981 4.971 1.00 95.00 95 ASN A CA 1
ATOM 782 C C . ASN A 1 95 ? -15.624 -1.446 6.422 1.00 95.00 95 ASN A C 1
ATOM 784 O O . ASN A 1 95 ? -16.617 -1.755 7.071 1.00 95.00 95 ASN A O 1
ATOM 788 N N . LEU A 1 96 ? -14.400 -1.454 6.952 1.00 94.19 96 LEU A N 1
ATOM 789 C CA . LEU A 1 96 ? -14.142 -1.910 8.319 1.00 94.19 96 LEU A CA 1
ATOM 790 C C . LEU A 1 96 ? -14.893 -1.050 9.347 1.00 94.19 96 LEU A C 1
ATOM 792 O O . LEU A 1 96 ? -15.649 -1.583 10.149 1.00 94.19 96 LEU A O 1
ATOM 796 N N . LEU A 1 97 ? -14.799 0.279 9.256 1.00 92.12 97 LEU A N 1
ATOM 797 C CA . LEU A 1 97 ? -15.479 1.193 10.185 1.00 92.12 97 LEU A CA 1
ATOM 798 C C . LEU A 1 97 ? -17.009 1.060 10.175 1.00 92.12 97 LEU A C 1
ATOM 800 O O . LEU A 1 97 ? -17.657 1.392 11.164 1.00 92.12 97 LEU A O 1
ATOM 804 N N . ALA A 1 98 ? -17.598 0.588 9.074 1.00 92.38 98 ALA A N 1
ATOM 805 C CA . ALA A 1 98 ? -19.036 0.352 8.988 1.00 92.38 98 ALA A CA 1
ATOM 806 C C . ALA A 1 98 ? -19.482 -0.973 9.637 1.00 92.38 98 ALA A C 1
ATOM 808 O O . ALA A 1 98 ? -20.665 -1.116 9.944 1.00 92.38 98 ALA A O 1
ATOM 809 N N . HIS A 1 99 ? -18.573 -1.936 9.831 1.00 91.69 99 HIS A N 1
ATOM 810 C CA . HIS A 1 99 ? -18.916 -3.308 10.235 1.00 91.69 99 HIS A CA 1
ATOM 811 C C . HIS A 1 99 ? -18.173 -3.815 11.481 1.00 91.69 99 HIS A C 1
ATOM 813 O O . HIS A 1 99 ? -18.483 -4.909 11.947 1.00 91.69 99 HIS A O 1
ATOM 819 N N . SER A 1 100 ? -17.218 -3.060 12.026 1.00 90.88 100 SER A N 1
ATOM 820 C CA . SER A 1 100 ? -16.428 -3.447 13.199 1.00 90.88 100 SER A CA 1
ATOM 821 C C . SER A 1 100 ? -16.346 -2.322 14.231 1.00 90.88 100 SER A C 1
ATOM 823 O O . SER A 1 100 ? -16.456 -1.145 13.889 1.00 90.88 100 SER A O 1
ATOM 825 N N . SER A 1 101 ? -16.095 -2.675 15.492 1.00 91.06 101 SER A N 1
ATOM 826 C CA . SER A 1 101 ? -15.701 -1.707 16.530 1.00 91.06 101 SER A CA 1
ATOM 827 C C . SER A 1 101 ? -14.378 -1.011 16.178 1.00 91.06 101 SER A C 1
ATOM 829 O O . SER A 1 101 ? -13.590 -1.540 15.388 1.00 91.06 101 SER A O 1
ATOM 831 N N . VAL A 1 102 ? -14.073 0.149 16.779 1.00 90.56 102 VAL A N 1
ATOM 832 C CA . VAL A 1 102 ? -12.754 0.792 16.591 1.00 90.56 102 VAL A CA 1
ATOM 833 C C . VAL A 1 102 ? -11.638 -0.114 17.101 1.00 90.56 102 VAL A C 1
ATOM 835 O O . VAL A 1 102 ? -10.551 -0.123 16.530 1.00 90.56 102 VAL A O 1
ATOM 838 N N . THR A 1 103 ? -11.878 -0.901 18.149 1.00 91.00 103 THR A N 1
ATOM 839 C CA . THR A 1 103 ? -10.857 -1.829 18.660 1.00 91.00 103 THR A CA 1
ATOM 840 C C . THR A 1 103 ? -10.496 -2.890 17.614 1.00 91.00 103 THR A C 1
ATOM 842 O O . THR A 1 103 ? -9.319 -3.078 17.305 1.00 91.00 103 THR A O 1
ATOM 845 N N . GLU A 1 104 ? -11.495 -3.545 17.016 1.00 93.62 104 GLU A N 1
ATOM 846 C CA . GLU A 1 104 ? -11.292 -4.501 15.916 1.00 93.62 104 GLU A CA 1
ATOM 847 C C . GLU A 1 104 ? -10.673 -3.826 14.687 1.00 93.62 104 GLU A C 1
ATOM 849 O O . GLU A 1 104 ? -9.758 -4.378 14.075 1.00 93.62 104 GLU A O 1
ATOM 854 N N . TYR A 1 105 ? -11.117 -2.608 14.366 1.00 95.12 105 TYR A N 1
ATOM 855 C CA . TYR A 1 105 ? -10.546 -1.790 13.301 1.00 95.12 105 TYR A CA 1
ATOM 856 C C . TYR A 1 105 ? -9.039 -1.578 13.497 1.00 95.12 105 TYR A C 1
ATOM 858 O O . TYR A 1 105 ? -8.262 -1.844 12.584 1.00 95.12 105 TYR A O 1
ATOM 866 N N . LEU A 1 106 ? -8.598 -1.160 14.688 1.00 95.19 106 LEU A N 1
ATOM 867 C CA . LEU A 1 106 ? -7.182 -0.908 14.978 1.00 95.19 106 LEU A CA 1
ATOM 868 C C . LEU A 1 106 ? -6.322 -2.177 14.896 1.00 95.19 106 LEU A C 1
ATOM 870 O O . LEU A 1 106 ? -5.186 -2.105 14.430 1.00 95.19 106 LEU A O 1
ATOM 874 N N . ILE A 1 107 ? -6.862 -3.337 15.286 1.00 95.94 107 ILE A N 1
ATOM 875 C CA . ILE A 1 107 ? -6.182 -4.631 15.104 1.00 95.94 107 ILE A CA 1
ATOM 876 C C . ILE A 1 107 ? -5.963 -4.906 13.609 1.00 95.94 107 ILE A C 1
ATOM 878 O O . ILE A 1 107 ? -4.861 -5.272 13.200 1.00 95.94 107 ILE A O 1
ATOM 882 N N . GLN A 1 108 ? -6.985 -4.677 12.779 1.00 96.50 108 GLN A N 1
ATOM 883 C CA . GLN A 1 108 ? -6.875 -4.837 11.327 1.00 96.50 108 GLN A CA 1
ATOM 884 C C . GLN A 1 108 ? -5.900 -3.828 10.701 1.00 96.50 108 GLN A C 1
ATOM 886 O O . GLN A 1 108 ? -5.170 -4.180 9.775 1.00 96.50 108 GLN A O 1
ATOM 891 N N . VAL A 1 109 ? -5.847 -2.590 11.205 1.00 97.12 109 VAL A N 1
ATOM 892 C CA . VAL A 1 109 ? -4.873 -1.582 10.755 1.00 97.12 109 VAL A CA 1
ATOM 893 C C . VAL A 1 109 ? -3.442 -2.031 11.046 1.00 97.12 109 VAL A C 1
ATOM 895 O O . VAL A 1 109 ? -2.608 -1.956 10.147 1.00 97.12 109 VAL A O 1
ATOM 898 N N . ALA A 1 110 ? -3.163 -2.539 12.250 1.00 97.50 110 ALA A N 1
ATOM 899 C CA . ALA A 1 110 ? -1.838 -3.054 12.600 1.00 97.50 110 ALA A CA 1
ATOM 900 C C . ALA A 1 110 ? -1.407 -4.184 11.651 1.00 97.50 110 ALA A C 1
ATOM 902 O O . ALA A 1 110 ? -0.327 -4.119 11.069 1.00 97.50 110 ALA A O 1
ATOM 903 N N . GLN A 1 111 ? -2.302 -5.143 11.393 1.00 97.69 111 GLN A N 1
ATOM 904 C CA . GLN A 1 111 ? -2.047 -6.213 10.429 1.00 97.69 111 GLN A CA 1
ATOM 905 C C . GLN A 1 111 ? -1.756 -5.662 9.021 1.00 97.69 111 GLN A C 1
ATOM 907 O O . GLN A 1 111 ? -0.825 -6.111 8.361 1.00 97.69 111 GLN A O 1
ATOM 912 N N . CYS A 1 112 ? -2.511 -4.661 8.558 1.00 97.69 112 CYS A N 1
ATOM 913 C CA . CYS A 1 112 ? -2.280 -4.056 7.244 1.00 97.69 112 CYS A CA 1
ATOM 914 C C . CYS A 1 112 ? -0.896 -3.391 7.133 1.00 97.69 112 CYS A C 1
ATOM 916 O O . CYS A 1 112 ? -0.273 -3.475 6.077 1.00 97.69 112 CYS A O 1
ATOM 918 N N . LEU A 1 113 ? -0.415 -2.738 8.196 1.00 98.12 113 LEU A N 1
ATOM 919 C CA . LEU A 1 113 ? 0.912 -2.111 8.227 1.00 98.12 113 LEU A CA 1
ATOM 920 C C . LEU A 1 113 ? 2.035 -3.158 8.189 1.00 98.12 113 LEU A C 1
ATOM 922 O O . LEU A 1 113 ? 3.019 -2.977 7.464 1.00 98.12 113 LEU A O 1
ATOM 926 N N . ASP A 1 114 ? 1.868 -4.268 8.910 1.00 98.25 114 ASP A N 1
ATOM 927 C CA . ASP A 1 114 ? 2.807 -5.394 8.879 1.00 98.25 114 ASP A CA 1
ATOM 928 C C . ASP A 1 114 ? 2.863 -6.035 7.485 1.00 98.25 114 ASP A C 1
ATOM 930 O O . ASP A 1 114 ? 3.944 -6.296 6.953 1.00 98.25 114 ASP A O 1
ATOM 934 N N . GLU A 1 115 ? 1.706 -6.228 6.847 1.00 97.75 115 GLU A N 1
ATOM 935 C CA . GLU A 1 115 ? 1.624 -6.763 5.488 1.00 97.75 115 GLU A CA 1
ATOM 936 C C . GLU A 1 115 ? 2.312 -5.848 4.459 1.00 97.75 115 GLU A C 1
ATOM 938 O O . GLU A 1 115 ? 3.067 -6.332 3.618 1.00 97.75 115 GLU A O 1
ATOM 943 N N . GLU A 1 116 ? 2.111 -4.526 4.509 1.00 98.06 116 GLU A N 1
ATOM 944 C CA . GLU A 1 116 ? 2.795 -3.602 3.585 1.00 98.06 116 GLU A CA 1
ATOM 945 C C . GLU A 1 116 ? 4.302 -3.524 3.858 1.00 98.06 116 GLU A C 1
ATOM 947 O O . GLU A 1 116 ? 5.099 -3.457 2.919 1.00 98.06 116 GLU A O 1
ATOM 952 N N . THR A 1 117 ? 4.716 -3.635 5.123 1.00 97.81 117 THR A N 1
ATOM 953 C CA . THR A 1 117 ? 6.133 -3.773 5.486 1.00 97.81 117 THR A CA 1
ATOM 954 C C . THR A 1 117 ? 6.737 -5.031 4.862 1.00 97.81 117 THR A C 1
ATOM 956 O O . THR A 1 117 ? 7.824 -4.979 4.277 1.00 97.81 117 THR A O 1
ATOM 959 N N . TYR A 1 118 ? 6.018 -6.153 4.914 1.00 97.12 118 TYR A N 1
ATOM 960 C CA . TYR A 1 118 ? 6.430 -7.394 4.264 1.00 97.12 118 TYR A CA 1
ATOM 961 C C . TYR A 1 118 ? 6.523 -7.248 2.737 1.00 97.12 118 TYR A C 1
ATOM 963 O O . TYR A 1 118 ? 7.499 -7.708 2.137 1.00 97.12 118 TYR A O 1
ATOM 971 N N . ARG A 1 119 ? 5.571 -6.560 2.093 1.00 97.19 119 ARG A N 1
ATOM 972 C CA . ARG A 1 119 ? 5.605 -6.290 0.640 1.00 97.19 119 ARG A CA 1
ATOM 973 C C . ARG A 1 119 ? 6.829 -5.476 0.237 1.00 97.19 119 ARG A C 1
ATOM 975 O O . ARG A 1 119 ? 7.483 -5.808 -0.756 1.00 97.19 119 ARG A O 1
ATOM 982 N N . ILE A 1 120 ? 7.189 -4.466 1.037 1.00 97.06 120 ILE A N 1
ATOM 983 C CA . ILE A 1 120 ? 8.417 -3.687 0.827 1.00 97.06 120 ILE A CA 1
ATOM 984 C C . ILE A 1 120 ? 9.638 -4.604 0.816 1.00 97.06 120 ILE A C 1
ATOM 986 O O . ILE A 1 120 ? 10.446 -4.541 -0.105 1.00 97.06 120 ILE A O 1
ATOM 990 N N . GLN A 1 121 ? 9.758 -5.468 1.823 1.00 96.38 121 GLN A N 1
ATOM 991 C CA . GLN A 1 121 ? 10.903 -6.368 1.974 1.00 96.38 121 GLN A CA 1
ATOM 992 C C . GLN A 1 121 ? 10.952 -7.465 0.904 1.00 96.38 121 GLN A C 1
ATOM 994 O O . GLN A 1 121 ? 12.032 -7.954 0.578 1.00 96.38 121 GLN A O 1
ATOM 999 N N . SER A 1 122 ? 9.795 -7.856 0.371 1.00 95.81 122 SER A N 1
ATOM 1000 C CA . SER A 1 122 ? 9.680 -8.997 -0.534 1.00 95.81 122 SER A CA 1
ATOM 1001 C C . SER A 1 122 ? 10.001 -8.651 -1.984 1.00 95.81 122 SER A C 1
ATOM 1003 O O . SER A 1 122 ? 10.672 -9.433 -2.658 1.00 95.81 122 SER A O 1
ATOM 1005 N N . TYR A 1 123 ? 9.505 -7.520 -2.498 1.00 96.00 123 TYR A N 1
ATOM 1006 C CA . TYR A 1 123 ? 9.608 -7.240 -3.936 1.00 96.00 123 TYR A CA 1
ATOM 1007 C C . TYR A 1 123 ? 9.628 -5.758 -4.341 1.00 96.00 123 TYR A C 1
ATOM 1009 O O . TYR A 1 123 ? 9.757 -5.485 -5.535 1.00 96.00 123 TYR A O 1
ATOM 1017 N N . LEU A 1 124 ? 9.513 -4.800 -3.413 1.00 96.81 124 LEU A N 1
ATOM 1018 C CA . LEU A 1 124 ? 9.623 -3.369 -3.737 1.00 96.81 124 LEU A CA 1
ATOM 1019 C C . LEU A 1 124 ? 11.028 -2.837 -3.457 1.00 96.81 124 LEU A C 1
ATOM 1021 O O . LEU A 1 124 ? 11.811 -3.418 -2.707 1.00 96.81 124 LEU A O 1
ATOM 1025 N N . HIS A 1 125 ? 11.351 -1.683 -4.039 1.00 95.62 125 HIS A N 1
ATOM 1026 C CA . HIS A 1 125 ? 12.602 -1.014 -3.711 1.00 95.62 125 HIS A CA 1
ATOM 1027 C C . HIS A 1 125 ? 12.506 -0.329 -2.327 1.00 95.62 125 HIS A C 1
ATOM 1029 O O . HIS A 1 125 ? 11.499 0.329 -2.048 1.00 95.62 125 HIS A O 1
ATOM 1035 N N . PRO A 1 126 ? 13.549 -0.375 -1.467 1.00 94.44 126 PRO A N 1
ATOM 1036 C CA . PRO A 1 126 ? 13.511 0.222 -0.125 1.00 94.44 126 PRO A CA 1
ATOM 1037 C C . PRO A 1 126 ? 13.184 1.721 -0.083 1.00 94.44 126 PRO A C 1
ATOM 1039 O O . PRO A 1 126 ? 12.686 2.214 0.928 1.00 94.44 126 PRO A O 1
ATOM 1042 N N . SER A 1 127 ? 13.424 2.454 -1.179 1.00 94.00 127 SER A N 1
ATOM 1043 C CA . SER A 1 127 ? 13.061 3.877 -1.282 1.00 94.00 127 SER A CA 1
ATOM 1044 C C . SER A 1 127 ? 11.562 4.142 -1.132 1.00 94.00 127 SER A C 1
ATOM 1046 O O . SER A 1 127 ? 11.195 5.258 -0.782 1.00 94.00 127 SER A O 1
ATOM 1048 N N . THR A 1 128 ? 10.718 3.138 -1.381 1.00 96.62 128 THR A N 1
ATOM 1049 C CA . THR A 1 128 ? 9.255 3.246 -1.292 1.00 96.62 128 THR A CA 1
ATOM 1050 C C . THR A 1 128 ? 8.747 3.197 0.140 1.00 96.62 128 THR A C 1
ATOM 1052 O O . THR A 1 128 ? 7.629 3.630 0.398 1.00 96.62 128 THR A O 1
ATOM 1055 N N . SER A 1 129 ? 9.567 2.715 1.081 1.00 96.62 129 SER A N 1
ATOM 1056 C CA . SER A 1 129 ? 9.152 2.444 2.459 1.00 96.62 129 SER A CA 1
ATOM 1057 C C . SER A 1 129 ? 8.489 3.647 3.130 1.00 96.62 129 SER A C 1
ATOM 1059 O O . SER A 1 129 ? 7.329 3.570 3.524 1.00 96.62 129 SER A O 1
ATOM 1061 N N . ALA A 1 130 ? 9.180 4.789 3.179 1.00 97.25 130 ALA A N 1
ATOM 1062 C CA . ALA A 1 130 ? 8.667 5.976 3.860 1.00 97.25 130 ALA A CA 1
ATOM 1063 C C . ALA A 1 130 ? 7.339 6.465 3.257 1.00 97.25 130 ALA A C 1
ATOM 1065 O O . ALA A 1 130 ? 6.375 6.686 3.984 1.00 97.25 130 ALA A O 1
ATOM 1066 N N . SER A 1 131 ? 7.266 6.579 1.927 1.00 97.56 131 SER A N 1
ATOM 1067 C CA . SER A 1 131 ? 6.073 7.083 1.239 1.00 97.56 131 SER A CA 1
ATOM 1068 C C . SER A 1 131 ? 4.890 6.117 1.310 1.00 97.56 131 SER A C 1
ATOM 1070 O O . SER A 1 131 ? 3.745 6.562 1.403 1.00 97.56 131 SER A O 1
ATOM 1072 N N . LEU A 1 132 ? 5.144 4.805 1.286 1.00 98.44 132 LEU A N 1
ATOM 1073 C CA . LEU A 1 132 ? 4.104 3.795 1.447 1.00 98.44 132 LEU A CA 1
ATOM 1074 C C . LEU A 1 132 ? 3.536 3.812 2.863 1.00 98.44 132 LEU A C 1
ATOM 1076 O O . LEU A 1 132 ? 2.322 3.933 3.015 1.00 98.44 132 LEU A O 1
ATOM 1080 N N . MET A 1 133 ? 4.398 3.763 3.881 1.00 98.31 133 MET A N 1
ATOM 1081 C CA . MET A 1 133 ? 3.962 3.769 5.278 1.00 98.31 133 MET A CA 1
ATOM 1082 C C . MET A 1 133 ? 3.192 5.045 5.612 1.00 98.31 133 MET A C 1
ATOM 1084 O O . MET A 1 133 ? 2.078 4.958 6.118 1.00 98.31 133 MET A O 1
ATOM 1088 N N . GLU A 1 134 ? 3.698 6.217 5.210 1.00 98.38 134 GLU A N 1
ATOM 1089 C CA . GLU A 1 134 ? 2.980 7.485 5.388 1.00 98.38 134 GLU A CA 1
ATOM 1090 C C . GLU A 1 134 ? 1.600 7.458 4.709 1.00 98.38 134 GLU A C 1
ATOM 1092 O O . GLU A 1 134 ? 0.606 7.910 5.278 1.00 98.38 134 GLU A O 1
ATOM 1097 N N . THR A 1 135 ? 1.511 6.907 3.494 1.00 98.50 135 THR A N 1
ATOM 1098 C CA . THR A 1 135 ? 0.242 6.811 2.758 1.00 98.50 135 THR A CA 1
ATOM 1099 C C . THR A 1 135 ? -0.766 5.927 3.490 1.00 98.50 135 THR A C 1
ATOM 1101 O O . THR A 1 135 ? -1.929 6.313 3.627 1.00 98.50 135 THR A O 1
ATOM 1104 N N . VAL A 1 136 ? -0.335 4.754 3.953 1.00 98.44 136 VAL A N 1
ATOM 1105 C CA . VAL A 1 136 ? -1.203 3.773 4.615 1.00 98.44 136 VAL A CA 1
ATOM 1106 C C . VAL A 1 136 ? -1.625 4.277 5.994 1.00 98.44 136 VAL A C 1
ATOM 1108 O O . VAL A 1 136 ? -2.818 4.283 6.291 1.00 98.44 136 VAL A O 1
ATOM 1111 N N . GLU A 1 137 ? -0.693 4.792 6.799 1.00 98.00 137 GLU A N 1
ATOM 1112 C CA . GLU A 1 137 ? -0.981 5.388 8.109 1.00 98.00 137 GLU A CA 1
ATOM 1113 C C . GLU A 1 137 ? -1.930 6.577 7.990 1.00 98.00 137 GLU A C 1
ATOM 1115 O O . GLU A 1 137 ? -2.895 6.689 8.747 1.00 98.00 137 GLU A O 1
ATOM 1120 N N . LYS A 1 138 ? -1.715 7.453 7.004 1.00 98.12 138 LYS A N 1
ATOM 1121 C CA . LYS A 1 138 ? -2.602 8.594 6.788 1.00 98.12 138 LYS A CA 1
ATOM 1122 C C . LYS A 1 138 ? -4.035 8.148 6.519 1.00 98.12 138 LYS A C 1
ATOM 1124 O O . LYS A 1 138 ? -4.958 8.664 7.143 1.00 98.12 138 LYS A O 1
ATOM 1129 N N . VAL A 1 139 ? -4.210 7.203 5.600 1.00 98.12 139 VAL A N 1
ATOM 1130 C CA . VAL A 1 139 ? -5.535 6.727 5.187 1.00 98.12 139 VAL A CA 1
ATOM 1131 C C . VAL A 1 139 ? -6.222 5.936 6.294 1.00 98.12 139 VAL A C 1
ATOM 1133 O O . VAL A 1 139 ? -7.418 6.100 6.494 1.00 98.12 139 VAL A O 1
ATOM 1136 N N . LEU A 1 140 ? -5.492 5.077 7.005 1.00 97.69 140 LEU A N 1
ATOM 1137 C CA . LEU A 1 140 ? -6.081 4.191 8.006 1.00 97.69 140 LEU A CA 1
ATOM 1138 C C . LEU A 1 140 ? -6.224 4.847 9.386 1.00 97.69 140 LEU A C 1
ATOM 1140 O O . LEU A 1 140 ? -7.124 4.485 10.140 1.00 97.69 140 LEU A O 1
ATOM 1144 N N . ILE A 1 141 ? -5.363 5.799 9.740 1.00 96.19 141 ILE A N 1
ATOM 1145 C CA . ILE A 1 141 ? -5.303 6.369 11.093 1.00 96.19 141 ILE A CA 1
ATOM 1146 C C . ILE A 1 141 ? -5.670 7.848 11.065 1.00 96.19 141 ILE A C 1
ATOM 1148 O O . ILE A 1 141 ? -6.653 8.246 11.689 1.00 96.19 141 ILE A O 1
ATOM 1152 N N . CYS A 1 142 ? -4.902 8.672 10.347 1.00 96.31 142 CYS A N 1
ATOM 1153 C CA . CYS A 1 142 ? -5.056 10.129 10.411 1.00 96.31 142 CYS A CA 1
ATOM 1154 C C . CYS A 1 142 ? -6.434 10.592 9.920 1.00 96.31 142 CYS A C 1
ATOM 1156 O O . CYS A 1 142 ? -7.073 11.406 10.586 1.00 96.31 142 CYS A O 1
ATOM 1158 N N . ASP A 1 143 ? -6.914 10.039 8.804 1.00 96.38 143 ASP A N 1
ATOM 1159 C CA . ASP A 1 143 ? -8.220 10.371 8.220 1.00 96.38 143 ASP A CA 1
ATOM 1160 C C . ASP A 1 143 ? -9.403 9.928 9.123 1.00 96.38 143 ASP A C 1
ATOM 1162 O O . ASP A 1 143 ? -10.532 10.380 8.932 1.00 96.38 143 ASP A O 1
ATOM 1166 N N . HIS A 1 144 ? -9.155 9.090 10.141 1.00 94.06 144 HIS A N 1
ATOM 1167 C CA . HIS A 1 144 ? -10.170 8.501 11.029 1.00 94.06 144 HIS A CA 1
ATOM 1168 C C . HIS A 1 144 ? -9.936 8.781 12.526 1.00 94.06 144 HIS A C 1
ATOM 1170 O O . HIS A 1 144 ? -10.591 8.192 13.391 1.00 94.06 144 HIS A O 1
ATOM 1176 N N . LEU A 1 145 ? -9.035 9.713 12.848 1.00 93.50 145 LEU A N 1
ATOM 1177 C CA . LEU A 1 145 ? -8.564 9.967 14.212 1.00 93.50 145 LEU A CA 1
ATOM 1178 C C . LEU A 1 145 ? -9.688 10.369 15.178 1.00 93.50 145 LEU A C 1
ATOM 1180 O O . LEU A 1 145 ? -9.676 9.967 16.339 1.00 93.50 145 LEU A O 1
ATOM 1184 N N . GLU A 1 146 ? -10.687 11.117 14.708 1.00 91.31 146 GLU A N 1
ATOM 1185 C CA . GLU A 1 146 ? -11.827 11.544 15.529 1.00 91.31 146 GLU A CA 1
ATOM 1186 C C . GLU A 1 146 ? -12.683 10.360 16.006 1.00 91.31 146 GLU A C 1
ATOM 1188 O O . GLU A 1 146 ? -13.026 10.275 17.190 1.00 91.31 146 GLU A O 1
ATOM 1193 N N . ALA A 1 147 ? -12.984 9.414 15.110 1.00 87.19 147 ALA A N 1
ATOM 1194 C CA . ALA A 1 147 ? -13.730 8.203 15.447 1.00 87.19 147 ALA A CA 1
ATOM 1195 C C . ALA A 1 147 ? -12.942 7.349 16.450 1.00 87.19 147 ALA A C 1
ATOM 1197 O O . ALA A 1 147 ? -13.484 6.934 17.478 1.00 87.19 147 ALA A O 1
ATOM 1198 N N . ILE A 1 148 ? -11.638 7.189 16.199 1.00 89.19 148 ILE A N 1
ATOM 1199 C CA . ILE A 1 148 ? -10.731 6.445 17.075 1.00 89.19 148 ILE A CA 1
ATOM 1200 C C . ILE A 1 148 ? -10.696 7.060 18.481 1.00 89.19 148 ILE A C 1
ATOM 1202 O O . ILE A 1 148 ? -10.867 6.364 19.484 1.00 89.19 148 ILE A O 1
ATOM 1206 N N . TYR A 1 149 ? -10.518 8.380 18.566 1.00 89.75 149 TYR A N 1
ATOM 1207 C CA . TYR A 1 149 ? -10.456 9.100 19.836 1.00 89.75 149 TYR A CA 1
ATOM 1208 C C . TYR A 1 149 ? -11.764 8.999 20.629 1.00 89.75 149 TYR A C 1
ATOM 1210 O O . TYR A 1 149 ? -11.755 8.862 21.857 1.00 89.75 149 TYR A O 1
ATOM 1218 N N . THR A 1 150 ? -12.897 9.051 19.931 1.00 89.50 150 THR A N 1
ATOM 1219 C CA . THR A 1 150 ? -14.223 8.995 20.547 1.00 89.50 150 THR A CA 1
ATOM 1220 C C . THR A 1 150 ? -14.467 7.651 21.227 1.00 89.50 150 THR A C 1
ATOM 1222 O O . THR A 1 150 ? -14.878 7.625 22.392 1.00 89.50 150 THR A O 1
ATOM 1225 N N . GLU A 1 151 ? -14.163 6.540 20.551 1.00 86.12 151 GLU A N 1
ATOM 1226 C CA . GLU A 1 151 ? -14.311 5.206 21.143 1.00 86.12 151 GLU A CA 1
ATOM 1227 C C . GLU A 1 151 ? -13.293 4.972 22.265 1.00 86.12 151 GLU A C 1
ATOM 1229 O O . GLU A 1 151 ? -13.678 4.525 23.345 1.00 86.12 151 GLU A O 1
ATOM 1234 N N . ALA A 1 152 ? -12.032 5.385 22.088 1.00 84.00 152 ALA A N 1
ATOM 1235 C CA . ALA A 1 152 ? -11.020 5.290 23.142 1.00 84.00 152 ALA A CA 1
ATOM 1236 C C . ALA A 1 152 ? -11.470 5.991 24.439 1.00 84.00 152 ALA A C 1
ATOM 1238 O O . ALA A 1 152 ? -11.333 5.452 25.539 1.00 84.00 152 ALA A O 1
ATOM 1239 N N . LYS A 1 153 ? -12.086 7.175 24.327 1.00 87.62 153 LYS A N 1
ATOM 1240 C CA . LYS A 1 153 ? -12.634 7.900 25.482 1.00 87.62 153 LYS A CA 1
ATOM 1241 C C . LYS A 1 153 ? -13.805 7.163 26.138 1.00 87.62 153 LYS A C 1
ATOM 1243 O O . LYS A 1 153 ? -13.935 7.205 27.364 1.00 87.62 153 LYS A O 1
ATOM 1248 N N . ALA A 1 154 ? -14.658 6.507 25.351 1.00 85.81 154 ALA A N 1
ATOM 1249 C CA . ALA A 1 154 ? -15.764 5.704 25.866 1.00 85.81 154 ALA A CA 1
ATOM 1250 C C . ALA A 1 154 ? -15.259 4.465 26.625 1.00 85.81 154 ALA A C 1
ATOM 1252 O O . ALA A 1 154 ? -15.716 4.219 27.743 1.00 85.81 154 ALA A O 1
ATOM 1253 N N . LEU A 1 155 ? -14.270 3.755 26.073 1.00 84.56 155 LEU A N 1
ATOM 1254 C CA . LEU A 1 155 ? -13.634 2.594 26.704 1.00 84.56 155 LEU A CA 1
ATOM 1255 C C . LEU A 1 155 ? -13.001 2.965 28.053 1.00 84.56 155 LEU A C 1
ATOM 1257 O O . LEU A 1 155 ? -13.333 2.365 29.074 1.00 84.56 155 LEU A O 1
ATOM 1261 N N . LEU A 1 156 ? -12.206 4.042 28.093 1.00 84.94 156 LEU A N 1
ATOM 1262 C CA . LEU A 1 156 ? -11.585 4.538 29.330 1.00 84.94 156 LEU A CA 1
ATOM 1263 C C . LEU A 1 156 ? -12.606 4.959 30.394 1.00 84.94 156 LEU A C 1
ATOM 1265 O O . LEU A 1 156 ? -12.339 4.863 31.593 1.00 84.94 156 LEU A O 1
ATOM 1269 N N . ARG A 1 157 ? -13.773 5.473 29.987 1.00 84.75 157 ARG A N 1
ATOM 1270 C CA . ARG A 1 157 ? -14.842 5.807 30.934 1.00 84.75 157 ARG A CA 1
ATOM 1271 C C . ARG A 1 157 ? -15.464 4.540 31.509 1.00 84.75 157 ARG A C 1
ATOM 1273 O O . ARG A 1 157 ? -15.716 4.512 32.708 1.00 84.75 157 ARG A O 1
ATOM 1280 N N . ASN A 1 158 ? -15.689 3.520 30.691 1.00 79.44 158 ASN A N 1
ATOM 1281 C CA . ASN A 1 158 ? -16.321 2.278 31.125 1.00 79.44 158 ASN A CA 1
ATOM 1282 C C . ASN A 1 158 ? -15.422 1.484 32.087 1.00 79.44 158 ASN A C 1
ATOM 1284 O O . ASN A 1 158 ? -15.915 1.019 33.109 1.00 79.44 158 ASN A O 1
ATOM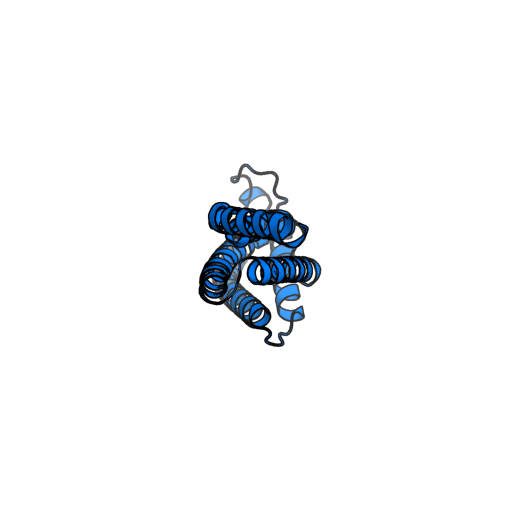 1288 N N . GLU A 1 159 ? -14.105 1.429 31.857 1.00 73.56 159 GLU A N 1
ATOM 1289 C CA . GLU A 1 159 ? -13.168 0.777 32.792 1.00 73.56 159 GLU A CA 1
ATOM 1290 C C . GLU A 1 159 ? -13.180 1.407 34.191 1.00 73.56 159 GLU A C 1
ATOM 1292 O O . GLU A 1 159 ? -13.146 0.700 35.196 1.00 73.56 159 GLU A O 1
ATOM 1297 N N . LYS A 1 160 ? -13.313 2.737 34.275 1.00 68.25 160 LYS A N 1
ATOM 1298 C CA . LYS A 1 160 ? -13.410 3.445 35.563 1.00 68.25 160 LYS A CA 1
ATOM 1299 C C . LYS A 1 160 ? -14.677 3.110 36.353 1.00 68.25 160 LYS A C 1
ATOM 1301 O O . LYS A 1 160 ? -14.665 3.271 37.566 1.00 68.25 160 LYS A O 1
ATOM 1306 N N . HIS A 1 161 ? -15.751 2.681 35.688 1.00 60.56 161 HIS A N 1
ATOM 1307 C CA . HIS A 1 161 ? -17.011 2.315 36.347 1.00 60.56 161 HIS A CA 1
ATOM 1308 C C . HIS A 1 161 ? -17.085 0.822 36.690 1.00 60.56 161 HIS A C 1
ATOM 1310 O O . HIS A 1 161 ? -17.797 0.466 37.617 1.00 60.56 161 HIS A O 1
ATOM 1316 N N . SER A 1 162 ? -16.348 -0.044 35.986 1.00 59.84 162 SER A N 1
ATOM 1317 C CA . SER A 1 162 ? -16.279 -1.485 36.284 1.00 59.84 162 SER A CA 1
ATOM 1318 C C . SER A 1 162 ? -15.342 -1.831 37.451 1.00 59.84 162 SER A C 1
ATOM 1320 O O . SER A 1 162 ? -15.360 -2.960 37.932 1.00 59.84 162 SER A O 1
ATOM 1322 N N . GLY A 1 163 ? -14.493 -0.887 37.873 1.00 56.34 163 GLY A N 1
ATOM 1323 C CA . GLY A 1 163 ? -13.558 -1.032 38.995 1.00 56.34 163 GLY A CA 1
ATOM 1324 C C . GLY A 1 163 ? -14.016 -0.408 40.322 1.00 56.34 163 GLY A C 1
ATOM 1325 O O . GLY A 1 163 ? -13.195 -0.311 41.234 1.00 56.34 163 GLY A O 1
ATOM 1326 N N . MET A 1 164 ? -15.273 0.043 40.425 1.00 46.75 164 MET A N 1
ATOM 1327 C CA . MET A 1 164 ? -15.929 0.512 41.662 1.00 46.75 164 MET A CA 1
ATOM 1328 C C . MET A 1 164 ? -17.069 -0.428 42.038 1.00 46.75 164 MET A C 1
ATOM 1330 O O . MET A 1 164 ? -17.254 -0.631 43.258 1.00 46.75 164 MET A O 1
#

Sequence (164 aa):
MAMKVWQLVFFQRLSRQVTLVCLQLINAERQNEVINTQLISQVIQSYIDLGFTANPSVLENNHQITSPALTIYKDYFEEQFLQETKQFYRLKAANLLAHSSVTEYLIQVAQCLDEETYRIQSYLHPSTSASLMETVEKVLICDHLEAIYTEAKALLRNEKHSGM

Secondary structure (DSSP, 8-state):
-HHHHHHHHHHHHHHHHHHHHHHHHHHHHHTT----HHHHHHHHHHHHHHHHHS-GGGSTTS-S---HHHHHHIIIIIHHHHHHHHHHHHHHHHHHHHHS-HHHHHHHHHHHHHHHHHHHHHHS-GGGHHHHHHHHHHHHTGGGHHHHHHHHHHHHHHHHHHT-

pLDDT: mean 86.16, std 15.11, range [46.06, 98.5]

Radius of gyration: 20.54 Å; chains: 1; bounding box: 42×36×76 Å

Foldseek 3Di:
DVVVVCCVVVCVVVLQVLLVVLLVQVVCVVVVHDDDLVSLQVSLVVQLVVLVVDDPVVVVPDPDPDRSSCPSVCVSHLVVSLVVLLVSLLVVLVVCVVPHQLVVLVVVLVVVLVVVVVSCVRRHPVVSNVVNNCSSCCNSDVVCVVSNVVVVVVVVVVVVVVVD